Protein AF-A0A5N8V8P3-F1 (afdb_monomer_lite)

InterPro domains:
  IPR016024 Armadillo-type fold [SSF48371] (36-139)

Organism: NCBI:txid1609272

pLDDT: mean 86.48, std 12.16, range [35.34, 97.31]

Secondary structure (DSSP, 8-state):
-HHHHHHHHHHGGG--HHHHHHHHHHTTTTTT-B-HHHHHHHHHHHHHHH-TT-TTHHHHHHHHHHHHHHHHHS-GGGB-TTHHHHHHHHHHHHHHGGG-SSHHHHHHHGGGS-HHHHHHHHHHH---HHHHHHHHHHHS--------

Radius of gyration: 15.7 Å; chains: 1; bounding box: 37×48×35 Å

Sequence (148 aa):
MRRALRRLALKGEATTEEDCYPLFDCFALGTGRVASVATAALPFVVAHADDPDMGARATLVELLASLSKAVAEADPGLVDPGWHQTWQAQRPQIRALLANPLPEVRRQALPLGEGVGVLLEQWHAETDPTVRLTASCQLKPTVTQQRR

Structure (mmCIF, N/CA/C/O backbone):
data_AF-A0A5N8V8P3-F1
#
_entry.id   AF-A0A5N8V8P3-F1
#
loop_
_atom_site.group_PDB
_atom_site.id
_atom_site.type_symbol
_atom_site.label_atom_id
_atom_site.label_alt_id
_atom_site.label_comp_id
_atom_site.label_asym_id
_atom_site.label_entity_id
_atom_site.label_seq_id
_atom_site.pdbx_PDB_ins_code
_atom_site.Cartn_x
_atom_site.Cartn_y
_atom_site.Cartn_z
_atom_site.occupancy
_atom_site.B_iso_or_equiv
_atom_site.auth_seq_id
_atom_site.auth_comp_id
_atom_site.auth_asym_id
_atom_site.auth_atom_id
_atom_site.pdbx_PDB_model_num
ATOM 1 N N . MET A 1 1 ? -16.774 -5.008 -2.200 1.00 77.75 1 MET A N 1
ATOM 2 C CA . MET A 1 1 ? -15.469 -5.587 -1.803 1.00 77.75 1 MET A CA 1
ATOM 3 C C . MET A 1 1 ? -15.174 -6.980 -2.383 1.00 77.75 1 MET A C 1
ATOM 5 O O . MET A 1 1 ? -14.401 -7.055 -3.325 1.00 77.75 1 MET A O 1
ATOM 9 N N . ARG A 1 2 ? -15.784 -8.089 -1.915 1.00 81.06 2 ARG A N 1
ATOM 10 C CA . ARG A 1 2 ? -15.405 -9.474 -2.320 1.00 81.06 2 ARG A CA 1
ATOM 11 C C . ARG A 1 2 ? -15.320 -9.714 -3.838 1.00 81.06 2 ARG A C 1
ATOM 13 O O . ARG A 1 2 ? -14.425 -10.410 -4.301 1.00 81.06 2 ARG A O 1
ATOM 20 N N . ARG A 1 3 ? -16.240 -9.132 -4.615 1.00 83.12 3 ARG A N 1
ATOM 21 C CA . ARG A 1 3 ? -16.244 -9.227 -6.086 1.00 83.12 3 ARG A CA 1
ATOM 22 C C . ARG A 1 3 ? -15.050 -8.514 -6.733 1.00 83.12 3 ARG A C 1
ATOM 24 O O . ARG A 1 3 ? -14.522 -9.037 -7.705 1.00 83.12 3 ARG A O 1
ATOM 31 N N . ALA A 1 4 ? -14.641 -7.363 -6.198 1.00 82.44 4 ALA A N 1
ATOM 32 C CA . ALA A 1 4 ? -13.499 -6.599 -6.698 1.00 82.44 4 ALA A CA 1
ATOM 33 C C . ALA A 1 4 ? -12.188 -7.346 -6.416 1.00 82.44 4 ALA A C 1
ATOM 35 O O . ALA A 1 4 ? -11.458 -7.647 -7.348 1.00 82.44 4 ALA A O 1
ATOM 36 N N . LEU A 1 5 ? -11.974 -7.796 -5.173 1.00 82.31 5 LEU A N 1
ATOM 37 C CA . LEU A 1 5 ? -10.799 -8.604 -4.810 1.00 82.31 5 LEU A CA 1
ATOM 38 C C . LEU A 1 5 ? -10.703 -9.890 -5.644 1.00 82.31 5 LEU A C 1
ATOM 40 O O . LEU A 1 5 ? -9.646 -10.222 -6.166 1.00 82.31 5 LEU A O 1
ATOM 44 N N . ARG A 1 6 ? -11.829 -10.588 -5.850 1.00 84.56 6 ARG A N 1
ATOM 45 C CA . ARG A 1 6 ? -11.860 -11.782 -6.706 1.00 84.56 6 ARG A CA 1
ATOM 46 C C . ARG A 1 6 ? -11.536 -11.464 -8.167 1.00 84.56 6 ARG A C 1
ATOM 48 O O . ARG A 1 6 ? -10.910 -12.282 -8.825 1.00 84.56 6 ARG A O 1
ATOM 55 N N . ARG A 1 7 ? -11.979 -10.315 -8.685 1.00 83.81 7 ARG A N 1
ATOM 56 C CA . ARG A 1 7 ? -11.666 -9.894 -10.056 1.00 83.81 7 ARG A CA 1
ATOM 57 C C . ARG A 1 7 ? -10.164 -9.657 -10.216 1.00 83.81 7 ARG A C 1
ATOM 59 O O . ARG A 1 7 ? -9.616 -10.151 -11.189 1.00 83.81 7 ARG A O 1
ATOM 66 N N . LEU A 1 8 ? -9.524 -8.994 -9.253 1.00 85.00 8 LEU A N 1
ATOM 67 C CA . LEU A 1 8 ? -8.072 -8.778 -9.252 1.00 85.00 8 LEU A CA 1
ATOM 68 C C . LEU A 1 8 ? -7.312 -10.108 -9.233 1.00 85.00 8 LEU A C 1
ATOM 70 O O . LEU A 1 8 ? -6.487 -10.353 -10.106 1.00 85.00 8 LEU A O 1
ATOM 74 N N . ALA A 1 9 ? -7.677 -11.010 -8.317 1.00 83.25 9 ALA A N 1
ATOM 75 C CA . ALA A 1 9 ? -7.043 -12.326 -8.212 1.00 83.25 9 ALA A CA 1
ATOM 76 C C . ALA A 1 9 ? -7.171 -13.169 -9.493 1.00 83.25 9 ALA A C 1
ATOM 78 O O . ALA A 1 9 ? -6.295 -13.966 -9.798 1.00 83.25 9 ALA A O 1
ATOM 79 N N . LEU A 1 10 ? -8.275 -13.030 -10.236 1.00 86.88 10 LEU A N 1
ATOM 80 C CA . LEU A 1 10 ? -8.484 -13.771 -11.483 1.00 86.88 10 LEU A CA 1
ATOM 81 C C . LEU A 1 10 ? -7.790 -13.132 -12.687 1.00 86.88 10 LEU A C 1
ATOM 83 O O . LEU A 1 10 ? -7.510 -13.830 -13.656 1.00 86.88 10 LEU A O 1
ATOM 87 N N . LYS A 1 11 ? -7.592 -11.813 -12.660 1.00 88.62 11 LYS A N 1
ATOM 88 C CA . LYS A 1 11 ? -7.071 -11.054 -13.797 1.00 88.62 11 LYS A CA 1
ATOM 89 C C . LYS A 1 11 ? -5.541 -10.961 -13.769 1.00 88.62 11 LYS A C 1
ATOM 91 O O . LYS A 1 11 ? -4.949 -10.943 -14.842 1.00 88.62 11 LYS A O 1
ATOM 96 N N . GLY A 1 12 ? -4.921 -10.969 -12.582 1.00 88.94 12 GLY A N 1
ATOM 97 C CA . GLY A 1 12 ? -3.466 -11.074 -12.410 1.00 88.94 12 GLY A CA 1
ATOM 98 C C . GLY A 1 12 ? -2.712 -10.025 -13.228 1.00 88.94 12 GLY A C 1
ATOM 99 O O . GLY A 1 12 ? -2.948 -8.828 -13.060 1.00 88.94 12 GLY A O 1
ATOM 100 N N . GLU A 1 13 ? -1.880 -10.472 -14.163 1.00 89.56 13 GLU A N 1
ATOM 101 C CA . GLU A 1 13 ? -1.097 -9.626 -15.077 1.00 89.56 13 GLU A CA 1
ATOM 102 C C . GLU A 1 13 ? -1.955 -8.679 -15.921 1.00 89.56 13 GLU A C 1
ATOM 104 O O . GLU A 1 13 ? -1.587 -7.530 -16.142 1.00 89.56 13 GLU A O 1
ATOM 109 N N . ALA A 1 14 ? -3.151 -9.106 -16.331 1.00 90.12 14 ALA A N 1
ATOM 110 C CA . ALA A 1 14 ? -4.051 -8.266 -17.119 1.00 90.12 14 ALA A CA 1
ATOM 111 C C . ALA A 1 14 ? -4.770 -7.194 -16.275 1.00 90.12 14 ALA A C 1
A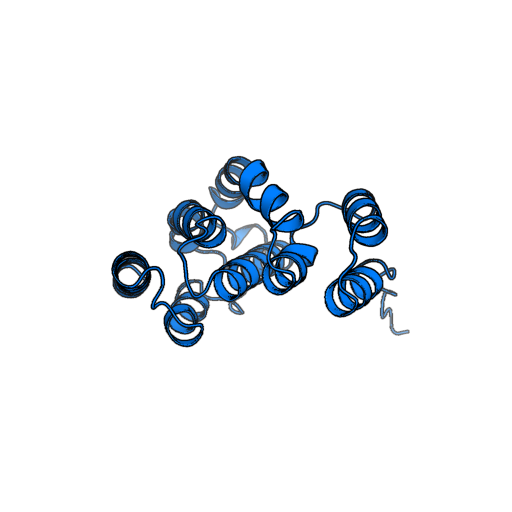TOM 113 O O . ALA A 1 14 ? -5.623 -6.464 -16.790 1.00 90.12 14 ALA A O 1
ATOM 114 N N . THR A 1 15 ? -4.503 -7.129 -14.968 1.00 91.44 15 THR A N 1
ATOM 115 C CA . THR A 1 15 ? -5.103 -6.137 -14.077 1.00 91.44 15 THR A CA 1
ATOM 116 C C . THR A 1 15 ? -4.615 -4.742 -14.426 1.00 91.44 15 THR A C 1
ATOM 118 O O . THR A 1 15 ? -3.420 -4.485 -14.509 1.00 91.44 15 THR A O 1
ATOM 121 N N . THR A 1 16 ? -5.564 -3.829 -14.585 1.00 90.88 16 THR A N 1
ATOM 122 C CA . THR A 1 16 ? -5.317 -2.417 -14.871 1.00 90.88 16 THR A CA 1
ATOM 123 C C . THR A 1 16 ? -5.621 -1.566 -13.645 1.00 90.88 16 THR A C 1
ATOM 125 O O . THR A 1 16 ? -6.330 -2.004 -12.737 1.00 90.88 16 THR A 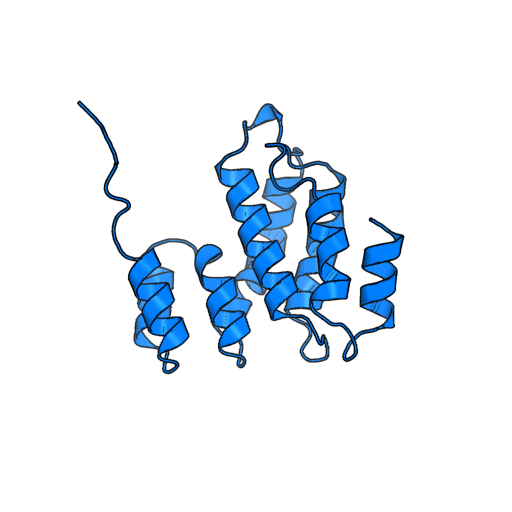O 1
ATOM 128 N N . GLU A 1 17 ? -5.134 -0.329 -13.640 1.00 87.62 17 GLU A N 1
ATOM 129 C CA . GLU A 1 17 ? -5.455 0.667 -12.612 1.00 87.62 17 GLU A CA 1
ATOM 130 C C . GLU A 1 17 ? -6.975 0.827 -12.405 1.00 87.62 17 GLU A C 1
ATOM 132 O O . GLU A 1 17 ? -7.454 0.847 -11.270 1.00 87.62 17 GLU A O 1
ATOM 137 N N . GLU A 1 18 ? -7.760 0.833 -13.488 1.00 87.44 18 GLU A N 1
ATOM 138 C CA . GLU A 1 18 ? -9.222 0.969 -13.428 1.00 87.44 18 GLU A CA 1
ATOM 139 C C . GLU A 1 18 ? -9.903 -0.174 -12.658 1.00 87.44 18 GLU A C 1
ATOM 141 O O . GLU A 1 18 ? -10.937 0.025 -12.013 1.00 87.44 18 GLU A O 1
ATOM 146 N N . ASP A 1 19 ? -9.322 -1.379 -12.672 1.00 87.56 19 ASP A N 1
ATOM 147 C CA . ASP A 1 19 ? -9.851 -2.513 -11.911 1.00 87.56 19 ASP A CA 1
ATOM 148 C C . ASP A 1 19 ? -9.673 -2.325 -10.393 1.00 87.56 19 ASP A C 1
ATOM 150 O O . ASP A 1 19 ? -10.390 -2.960 -9.608 1.00 87.56 19 ASP A O 1
ATOM 154 N N . CYS A 1 20 ? -8.741 -1.461 -9.977 1.00 87.44 20 CYS A N 1
ATOM 155 C CA . CYS A 1 20 ? -8.435 -1.171 -8.580 1.00 87.44 20 CYS A CA 1
ATOM 156 C C . CYS A 1 20 ? -9.312 -0.063 -7.989 1.00 87.44 20 CYS A C 1
ATOM 158 O O . CYS A 1 20 ? -9.578 -0.118 -6.790 1.00 87.44 20 CYS A O 1
ATOM 160 N N . TYR A 1 21 ? -9.818 0.899 -8.771 1.00 85.44 21 TYR A N 1
ATOM 161 C CA . TYR A 1 21 ? -10.619 2.015 -8.234 1.00 85.44 21 TYR A CA 1
ATOM 162 C C . TYR A 1 21 ? -11.818 1.602 -7.367 1.00 85.44 21 TYR A C 1
ATOM 164 O O . TYR A 1 21 ? -11.987 2.179 -6.293 1.00 85.44 21 TYR A O 1
ATOM 172 N N . PRO A 1 22 ? -12.594 0.548 -7.700 1.00 86.88 22 PRO A N 1
ATOM 173 C CA . PRO A 1 22 ? -13.672 0.095 -6.822 1.00 86.88 22 PRO A CA 1
ATOM 174 C C . PRO A 1 22 ? -13.201 -0.323 -5.422 1.00 86.88 22 PRO A C 1
ATOM 176 O O . PRO A 1 22 ? -14.016 -0.396 -4.501 1.00 86.88 22 PRO A O 1
ATOM 179 N N . LEU A 1 23 ? -11.915 -0.653 -5.244 1.00 85.12 23 LEU A N 1
ATOM 180 C CA . LEU A 1 23 ? -11.354 -0.907 -3.923 1.00 85.12 23 LEU A CA 1
ATOM 181 C C . LEU A 1 23 ? -11.272 0.372 -3.097 1.00 85.12 23 LEU A C 1
ATOM 183 O O . LEU A 1 23 ? -11.701 0.330 -1.949 1.00 85.12 23 LEU A O 1
ATOM 187 N N . PHE A 1 24 ? -10.788 1.480 -3.660 1.00 85.44 24 PHE A N 1
ATOM 188 C CA . PHE A 1 24 ? -10.648 2.756 -2.948 1.00 85.44 24 PHE A CA 1
ATOM 189 C C . PHE A 1 24 ? -11.977 3.178 -2.307 1.00 85.44 24 PHE A C 1
ATOM 191 O O . PHE A 1 24 ? -12.022 3.479 -1.111 1.00 85.44 24 PHE A O 1
ATOM 198 N N . ASP A 1 25 ? -13.072 3.047 -3.059 1.00 81.31 25 ASP A N 1
ATOM 199 C CA . ASP A 1 25 ? -14.430 3.286 -2.562 1.00 81.31 25 ASP A CA 1
ATOM 200 C C . ASP A 1 25 ? -14.845 2.273 -1.486 1.00 81.31 25 ASP A C 1
ATOM 202 O O . ASP A 1 25 ? -15.406 2.630 -0.450 1.00 81.31 25 ASP A O 1
ATOM 206 N N . CYS A 1 26 ? -14.566 0.981 -1.699 1.00 81.00 26 CYS A N 1
ATOM 207 C CA . CYS A 1 26 ? -14.930 -0.068 -0.743 1.00 81.00 26 CYS A CA 1
ATOM 208 C C . CYS A 1 26 ? -14.164 0.034 0.586 1.00 81.00 26 CYS A C 1
ATOM 210 O O . CYS A 1 26 ? -14.659 -0.457 1.601 1.00 81.00 26 CYS A O 1
ATOM 212 N N . PHE A 1 27 ? -12.966 0.619 0.578 1.00 80.62 27 PHE A N 1
ATOM 213 C CA . PHE A 1 27 ? -12.181 0.916 1.774 1.00 80.62 27 PHE A CA 1
ATOM 214 C C . PHE A 1 27 ? -12.648 2.202 2.480 1.00 80.62 27 PHE A C 1
ATOM 216 O O . PHE A 1 27 ? -12.126 2.515 3.547 1.00 80.62 27 PHE A O 1
ATOM 223 N N . ALA A 1 28 ? -13.657 2.896 1.932 1.00 68.25 28 ALA A N 1
ATOM 224 C CA . ALA A 1 28 ? -14.229 4.132 2.464 1.00 68.25 28 ALA A CA 1
ATOM 225 C C . ALA A 1 28 ? -13.176 5.237 2.678 1.00 68.25 28 ALA A C 1
ATOM 227 O O . ALA A 1 28 ? -13.237 6.014 3.634 1.00 68.25 28 ALA A O 1
ATOM 228 N N . LEU A 1 29 ? -12.188 5.316 1.780 1.00 70.31 29 LEU A N 1
ATOM 229 C CA . LEU A 1 29 ? -11.190 6.380 1.822 1.00 70.31 29 LEU A CA 1
ATOM 230 C C . LEU A 1 29 ? -11.889 7.747 1.754 1.00 70.31 29 LEU A C 1
ATOM 232 O O . LEU A 1 29 ? -12.756 7.978 0.916 1.00 70.31 29 LEU A O 1
ATOM 236 N N . GLY A 1 30 ? -11.542 8.639 2.684 1.00 69.56 30 GLY A N 1
ATOM 237 C CA . GLY A 1 30 ? -12.175 9.954 2.828 1.00 69.56 30 GLY A CA 1
ATOM 238 C C . GLY A 1 30 ? -13.356 10.018 3.804 1.00 69.56 30 GLY A C 1
ATOM 239 O O . GLY A 1 30 ? -13.802 11.118 4.118 1.00 69.56 30 GLY A O 1
ATOM 240 N N . THR A 1 31 ? -13.835 8.896 4.362 1.00 77.00 31 THR A N 1
ATOM 241 C CA . THR A 1 31 ? -14.895 8.926 5.395 1.00 77.00 31 THR A CA 1
ATOM 242 C C . THR A 1 31 ? -14.361 9.081 6.824 1.00 77.00 31 THR A C 1
ATOM 244 O O . THR A 1 31 ? -15.144 9.034 7.770 1.00 77.00 31 THR A O 1
ATOM 247 N N . GLY A 1 32 ? -13.037 9.180 7.005 1.00 78.94 32 GLY A N 1
ATOM 248 C CA . GLY A 1 32 ? -12.387 9.257 8.323 1.00 78.94 32 GLY A CA 1
ATOM 249 C C . GLY A 1 32 ? -12.548 7.996 9.185 1.00 78.94 32 GLY A C 1
ATOM 250 O O . GLY A 1 32 ? -12.391 8.060 10.400 1.00 78.94 32 GLY A O 1
ATOM 251 N N . ARG A 1 33 ? -12.904 6.856 8.576 1.00 85.25 33 ARG A N 1
ATOM 252 C CA . ARG A 1 33 ? -13.144 5.578 9.258 1.00 85.25 33 ARG A CA 1
ATOM 253 C C . ARG A 1 33 ? -12.390 4.464 8.553 1.00 85.25 33 ARG A C 1
ATOM 255 O O . ARG A 1 33 ? -12.464 4.343 7.336 1.00 85.25 33 ARG A O 1
ATOM 262 N N . VAL A 1 34 ? -11.769 3.591 9.337 1.00 88.00 34 VAL A N 1
ATOM 263 C CA . VAL A 1 34 ? -11.117 2.375 8.846 1.00 88.00 34 VAL A CA 1
ATOM 264 C C . VAL A 1 34 ? -11.931 1.193 9.344 1.00 88.00 34 VAL A C 1
ATOM 266 O O . VAL A 1 34 ? -11.872 0.827 10.512 1.00 88.00 34 VAL A O 1
ATOM 269 N N . ALA A 1 35 ? -12.772 0.644 8.472 1.00 89.38 35 ALA A N 1
ATOM 270 C CA . ALA A 1 35 ? -13.690 -0.431 8.835 1.00 89.38 35 ALA A CA 1
ATOM 271 C C . ALA A 1 35 ? -12.980 -1.792 8.953 1.00 89.38 35 ALA A C 1
ATOM 273 O O . ALA A 1 35 ? -11.938 -2.014 8.345 1.00 89.38 35 ALA A O 1
ATOM 274 N N . SER A 1 36 ? -13.602 -2.756 9.636 1.00 91.00 36 SER A N 1
ATOM 275 C CA . SER A 1 36 ? -13.070 -4.124 9.783 1.00 91.00 36 SER A CA 1
ATOM 276 C C . SER A 1 36 ? -12.789 -4.826 8.451 1.00 91.00 36 SER A C 1
ATOM 278 O O . SER A 1 36 ? -11.857 -5.619 8.339 1.00 91.00 36 SER A O 1
ATOM 280 N N . VAL A 1 37 ? -13.554 -4.502 7.401 1.00 88.69 37 VAL A N 1
ATOM 281 C CA . VAL A 1 37 ? -13.293 -4.992 6.040 1.00 88.69 37 VAL A CA 1
ATOM 282 C C . VAL A 1 37 ? -11.946 -4.505 5.504 1.00 88.69 37 VAL A C 1
ATOM 284 O O . VAL A 1 37 ? -11.299 -5.238 4.759 1.00 88.69 37 VAL A O 1
ATOM 287 N N . ALA A 1 38 ? -11.514 -3.304 5.901 1.00 90.56 38 ALA A N 1
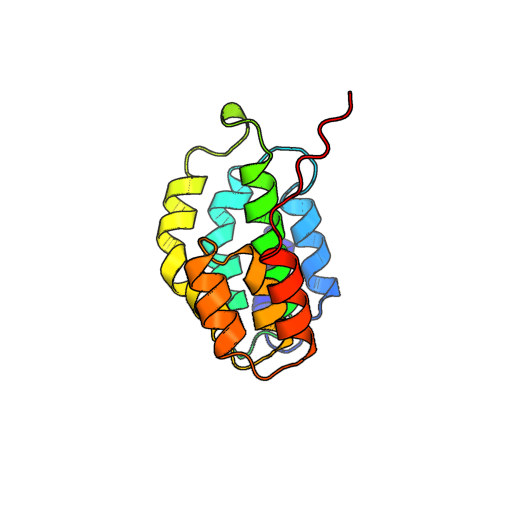ATOM 288 C CA . ALA A 1 38 ? -10.225 -2.759 5.520 1.00 90.56 38 ALA A CA 1
ATOM 289 C C . ALA A 1 38 ? -9.090 -3.566 6.154 1.00 90.56 38 ALA A C 1
ATOM 291 O O . ALA A 1 38 ? -8.208 -4.055 5.449 1.00 90.56 38 ALA A O 1
ATOM 292 N N . THR A 1 39 ? -9.185 -3.790 7.467 1.00 94.06 39 THR A N 1
ATOM 293 C CA . THR A 1 39 ? -8.267 -4.648 8.225 1.00 94.06 39 THR A CA 1
ATOM 294 C C . THR A 1 39 ? -8.196 -6.053 7.629 1.00 94.06 39 THR A C 1
ATOM 296 O O . THR A 1 39 ? -7.111 -6.557 7.356 1.00 94.06 39 THR A O 1
ATOM 299 N N . ALA A 1 40 ? -9.344 -6.680 7.361 1.00 93.31 40 ALA A N 1
ATOM 300 C CA . ALA A 1 40 ? -9.401 -8.050 6.855 1.00 93.31 40 ALA A CA 1
ATOM 301 C C . ALA A 1 40 ? -8.832 -8.203 5.434 1.00 93.31 40 ALA A C 1
ATOM 303 O O . ALA A 1 40 ? -8.304 -9.260 5.091 1.00 93.31 40 ALA A O 1
ATOM 304 N N . ALA A 1 41 ? -8.948 -7.171 4.595 1.00 92.12 41 ALA A N 1
ATOM 305 C CA . ALA A 1 41 ? -8.439 -7.196 3.228 1.00 92.12 41 ALA A CA 1
ATOM 306 C C . ALA A 1 41 ? -6.958 -6.797 3.124 1.00 92.12 41 ALA A C 1
ATOM 308 O O . ALA A 1 41 ? -6.347 -7.059 2.088 1.00 92.12 41 ALA A O 1
ATOM 309 N N . LEU A 1 42 ? -6.368 -6.203 4.168 1.00 94.50 42 LEU A N 1
ATOM 310 C CA . LEU A 1 42 ? -4.997 -5.691 4.136 1.00 94.50 42 LEU A CA 1
ATOM 311 C C . LEU A 1 42 ? -3.959 -6.743 3.692 1.00 94.50 42 LEU A C 1
ATOM 313 O O . LEU A 1 42 ? -3.228 -6.448 2.746 1.00 94.50 42 LEU A O 1
ATOM 317 N N . PRO A 1 43 ? -3.912 -7.973 4.251 1.00 95.56 43 PRO A N 1
ATOM 318 C CA . PRO A 1 43 ? -2.929 -8.972 3.819 1.00 95.56 43 PRO A CA 1
ATOM 319 C C . PRO A 1 43 ? -3.067 -9.348 2.339 1.00 95.56 43 PRO A C 1
ATOM 321 O O . PRO A 1 43 ? -2.080 -9.600 1.658 1.00 95.56 43 PRO A O 1
ATOM 324 N N . PHE A 1 44 ? -4.298 -9.347 1.818 1.00 92.38 44 PHE A N 1
ATOM 325 C CA . PHE A 1 44 ? -4.546 -9.617 0.405 1.00 92.38 44 PHE A CA 1
ATOM 326 C C . PHE A 1 44 ? -3.986 -8.496 -0.474 1.00 92.38 44 PHE A C 1
ATOM 328 O O . PHE A 1 44 ? -3.331 -8.783 -1.471 1.00 92.38 44 PHE A O 1
ATOM 335 N N . VAL A 1 45 ? -4.219 -7.228 -0.119 1.00 94.44 45 VAL A N 1
ATOM 336 C CA . VAL A 1 45 ? -3.705 -6.090 -0.899 1.00 94.44 45 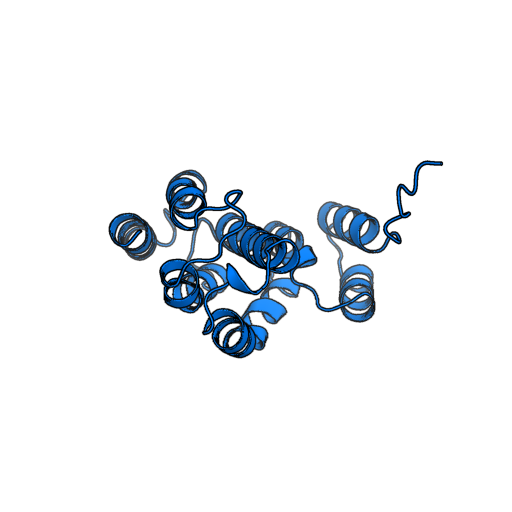VAL A CA 1
ATOM 337 C C . VAL A 1 45 ? -2.176 -6.069 -0.881 1.00 94.44 45 VAL A C 1
ATOM 339 O O . VAL A 1 45 ? -1.571 -5.886 -1.933 1.00 94.44 45 VAL A O 1
ATOM 342 N N . VAL A 1 46 ? -1.553 -6.323 0.275 1.00 96.00 46 VAL A N 1
ATOM 343 C CA . VAL A 1 46 ? -0.087 -6.380 0.401 1.00 96.00 46 VAL A CA 1
ATOM 344 C C . VAL A 1 46 ? 0.499 -7.495 -0.465 1.00 96.00 46 VAL A C 1
ATOM 346 O O . VAL A 1 46 ? 1.427 -7.235 -1.226 1.00 96.00 46 VAL A O 1
ATOM 349 N N . ALA A 1 47 ? -0.080 -8.700 -0.431 1.00 94.81 47 ALA A N 1
ATOM 350 C CA . ALA A 1 47 ? 0.394 -9.816 -1.248 1.00 94.81 47 ALA A CA 1
ATOM 351 C C . ALA A 1 47 ? 0.376 -9.499 -2.755 1.00 94.81 47 ALA A C 1
ATOM 353 O O . ALA A 1 47 ? 1.337 -9.796 -3.453 1.00 94.81 47 ALA A O 1
ATOM 354 N N . HIS A 1 48 ? -0.680 -8.849 -3.257 1.00 92.75 48 HIS A N 1
ATOM 355 C CA . HIS A 1 48 ? -0.782 -8.506 -4.684 1.00 92.75 48 HIS A CA 1
ATOM 356 C C . HIS A 1 48 ? 0.047 -7.274 -5.072 1.00 92.75 48 HIS A C 1
ATOM 358 O O . HIS A 1 48 ? 0.409 -7.120 -6.233 1.00 92.75 48 HIS A O 1
ATOM 364 N N . ALA A 1 49 ? 0.350 -6.381 -4.129 1.00 94.62 49 ALA A N 1
ATOM 365 C CA . ALA A 1 49 ? 1.303 -5.302 -4.367 1.00 94.62 49 ALA A CA 1
ATOM 366 C C . ALA A 1 49 ? 2.739 -5.841 -4.526 1.00 94.62 49 ALA A C 1
ATOM 368 O O . ALA A 1 49 ? 3.516 -5.323 -5.336 1.00 94.62 49 ALA A O 1
ATOM 369 N N . ASP A 1 50 ? 3.080 -6.891 -3.775 1.00 93.50 50 ASP A N 1
ATOM 370 C CA . ASP A 1 50 ? 4.395 -7.532 -3.823 1.00 93.50 50 ASP A CA 1
ATOM 371 C C . ASP A 1 50 ? 4.552 -8.479 -5.027 1.00 93.50 50 ASP A C 1
ATOM 373 O O . ASP A 1 50 ? 5.629 -8.533 -5.621 1.00 93.50 50 ASP A O 1
ATOM 377 N N . ASP A 1 51 ? 3.466 -9.128 -5.459 1.00 93.25 51 ASP A N 1
ATOM 378 C CA . ASP A 1 51 ? 3.426 -10.065 -6.591 1.00 93.25 51 ASP A CA 1
ATOM 379 C C . ASP A 1 51 ? 3.973 -9.446 -7.899 1.00 93.25 51 ASP A C 1
ATOM 381 O O . ASP A 1 51 ? 3.389 -8.481 -8.402 1.00 93.25 51 ASP A O 1
ATOM 385 N N . PRO A 1 52 ? 5.083 -9.961 -8.470 1.00 89.94 52 PRO A N 1
ATOM 386 C CA . PRO A 1 52 ? 5.657 -9.442 -9.709 1.00 89.94 52 PRO A CA 1
ATOM 387 C C . PRO A 1 52 ? 4.742 -9.597 -10.927 1.00 89.94 52 PRO A C 1
ATOM 389 O O . PRO A 1 52 ? 4.869 -8.790 -11.848 1.00 89.94 52 PRO A O 1
ATOM 392 N N . ASP A 1 53 ? 3.821 -10.563 -10.912 1.00 91.44 53 ASP A N 1
ATOM 393 C CA . ASP A 1 53 ? 2.917 -10.853 -12.027 1.00 91.44 53 ASP A CA 1
ATOM 394 C C . ASP A 1 53 ? 1.641 -10.001 -11.972 1.00 91.44 53 ASP A C 1
ATOM 396 O O . ASP A 1 53 ? 0.777 -10.108 -12.836 1.00 91.44 53 ASP A O 1
ATOM 400 N N . MET A 1 54 ? 1.479 -9.136 -10.967 1.00 93.06 54 MET A N 1
ATOM 401 C CA . MET A 1 54 ? 0.321 -8.253 -10.869 1.00 93.06 54 MET A CA 1
ATOM 402 C C . MET A 1 54 ? 0.473 -7.024 -11.784 1.00 93.06 54 MET A C 1
ATOM 404 O O . MET A 1 54 ? 1.422 -6.250 -11.666 1.00 93.06 54 MET A O 1
ATOM 408 N N . GLY A 1 55 ? -0.506 -6.783 -12.662 1.00 89.81 55 GLY A N 1
ATOM 409 C CA . GLY A 1 55 ? -0.454 -5.667 -13.621 1.00 89.81 55 GLY A CA 1
ATOM 410 C C . GLY A 1 55 ? -0.608 -4.271 -12.997 1.00 89.81 55 GLY A C 1
ATOM 411 O O . GLY A 1 55 ? -0.070 -3.294 -13.513 1.00 89.81 55 GLY A O 1
ATOM 412 N N . ALA A 1 56 ? -1.285 -4.164 -11.845 1.00 93.00 56 ALA A N 1
ATOM 413 C CA . ALA A 1 56 ? -1.628 -2.887 -11.200 1.00 93.00 56 ALA A CA 1
ATOM 414 C C . ALA A 1 56 ? -0.917 -2.656 -9.851 1.00 93.00 56 ALA A C 1
ATOM 416 O O . ALA A 1 56 ? -1.469 -2.038 -8.937 1.00 93.00 56 ALA A O 1
ATOM 417 N N . ARG A 1 57 ? 0.317 -3.156 -9.696 1.00 95.00 57 ARG A N 1
ATOM 418 C CA . ARG A 1 57 ? 1.077 -3.077 -8.429 1.00 95.00 57 ARG A CA 1
ATOM 419 C C . ARG A 1 57 ? 1.188 -1.662 -7.885 1.00 95.00 57 ARG A C 1
ATOM 421 O O . ARG A 1 57 ? 0.929 -1.446 -6.709 1.00 95.00 57 ARG A O 1
ATOM 428 N N . ALA A 1 58 ? 1.535 -0.698 -8.734 1.00 94.94 58 ALA A N 1
ATOM 429 C CA . ALA A 1 58 ? 1.679 0.694 -8.323 1.00 94.94 58 ALA A CA 1
ATOM 430 C C . ALA A 1 58 ? 0.386 1.257 -7.717 1.00 94.94 58 ALA A C 1
ATOM 432 O O . ALA A 1 58 ? 0.422 1.846 -6.640 1.00 94.94 58 ALA A O 1
ATOM 433 N N . THR A 1 59 ? -0.759 0.987 -8.347 1.00 95.25 59 THR A N 1
ATOM 434 C CA . THR A 1 59 ? -2.082 1.400 -7.864 1.00 95.25 59 THR A CA 1
ATOM 435 C C . THR A 1 59 ? -2.447 0.728 -6.538 1.00 95.25 59 THR A C 1
ATOM 437 O O . THR A 1 59 ? -3.035 1.349 -5.654 1.00 95.25 59 THR A O 1
ATOM 440 N N . LEU A 1 60 ? -2.073 -0.541 -6.346 1.00 95.62 60 LEU A N 1
ATOM 441 C CA . LEU A 1 60 ? -2.262 -1.226 -5.063 1.00 95.62 60 LEU A CA 1
ATOM 442 C C . LEU A 1 60 ? -1.363 -0.647 -3.960 1.00 95.62 60 LEU A C 1
ATOM 444 O O . LEU A 1 60 ? -1.792 -0.556 -2.811 1.00 95.62 60 LEU A O 1
ATOM 448 N N . VAL A 1 61 ? -0.147 -0.209 -4.290 1.00 96.75 61 VAL A N 1
ATOM 449 C CA . VAL A 1 61 ? 0.734 0.493 -3.342 1.00 96.75 61 VAL A CA 1
ATOM 450 C C . VAL A 1 61 ? 0.221 1.895 -3.018 1.00 96.75 61 VAL A C 1
ATOM 452 O O . VAL A 1 61 ? 0.294 2.319 -1.867 1.00 96.75 61 VAL A O 1
ATOM 455 N N . GLU A 1 62 ? -0.369 2.594 -3.982 1.00 95.50 62 GLU A N 1
ATOM 456 C CA . GLU A 1 62 ? -1.052 3.867 -3.739 1.00 95.50 62 GLU A CA 1
ATOM 457 C C . GLU A 1 62 ? -2.250 3.696 -2.791 1.00 95.50 62 GLU A C 1
ATOM 459 O O . GLU A 1 62 ? -2.437 4.492 -1.864 1.00 95.50 62 GLU A O 1
ATOM 464 N N . LEU A 1 63 ? -3.029 2.623 -2.958 1.00 94.56 63 LEU A N 1
ATOM 465 C CA . LEU A 1 63 ? -4.075 2.239 -2.006 1.00 94.56 63 LEU A CA 1
ATOM 466 C C . LEU A 1 63 ? -3.480 1.978 -0.607 1.00 94.56 63 LEU A C 1
ATOM 468 O O . LEU A 1 63 ? -4.011 2.469 0.389 1.00 94.56 63 LEU A O 1
ATOM 472 N N . LEU A 1 64 ? -2.334 1.284 -0.566 1.00 95.38 64 LEU A N 1
ATOM 473 C CA . LEU A 1 64 ? -1.349 1.207 0.526 1.00 95.38 64 LEU A CA 1
ATOM 474 C C . LEU A 1 64 ? -1.212 2.507 1.324 1.00 95.38 64 LEU A C 1
ATOM 476 O O . LEU A 1 64 ? -1.579 2.633 2.499 1.00 95.38 64 LEU A O 1
ATOM 480 N N . ALA A 1 65 ? -0.627 3.480 0.634 1.00 93.88 65 ALA A N 1
ATOM 481 C CA . ALA A 1 65 ? -0.295 4.795 1.155 1.00 93.88 65 ALA A CA 1
ATOM 482 C C . ALA A 1 65 ? -1.546 5.562 1.600 1.00 93.88 65 ALA A C 1
ATOM 484 O O . ALA A 1 65 ? -1.544 6.188 2.662 1.00 93.88 65 ALA A O 1
ATOM 485 N N . SER A 1 66 ? -2.630 5.461 0.830 1.00 92.31 66 SER A N 1
ATOM 486 C CA . SER A 1 66 ? -3.906 6.116 1.123 1.00 92.31 66 SER A CA 1
ATOM 487 C C . SER A 1 66 ? -4.540 5.590 2.410 1.00 92.31 66 SER A C 1
ATOM 489 O O . SER A 1 66 ? -5.025 6.378 3.220 1.00 92.31 66 SER A O 1
ATOM 491 N N . LEU A 1 67 ? -4.487 4.276 2.644 1.00 92.12 67 LEU A N 1
ATOM 492 C CA . LEU A 1 67 ? -4.956 3.657 3.885 1.00 92.12 67 LEU A CA 1
ATOM 493 C C . LEU A 1 67 ? -4.109 4.083 5.088 1.00 92.12 67 LEU A C 1
ATOM 495 O O . LEU A 1 67 ? -4.663 4.467 6.115 1.00 92.12 67 LEU A O 1
ATOM 499 N N . SER A 1 68 ? -2.779 4.066 4.954 1.00 91.62 68 SER A N 1
ATOM 500 C CA . SER A 1 68 ? -1.860 4.538 6.003 1.00 91.62 68 SER A CA 1
ATOM 501 C C . SER A 1 68 ? -2.167 5.985 6.405 1.00 91.62 68 SER A C 1
ATOM 503 O O . SER A 1 68 ? -2.316 6.296 7.589 1.00 91.62 68 SER A O 1
ATOM 505 N N . LYS A 1 69 ? -2.354 6.858 5.408 1.00 89.75 69 LYS A N 1
ATOM 506 C CA . LYS A 1 69 ? -2.735 8.256 5.614 1.00 89.75 69 LYS A CA 1
ATOM 507 C C . LYS A 1 69 ? -4.101 8.386 6.292 1.00 89.75 69 LYS A C 1
ATOM 509 O O . LYS A 1 69 ? -4.218 9.114 7.271 1.00 89.75 69 LYS A O 1
ATOM 514 N N . ALA A 1 70 ? -5.109 7.655 5.817 1.00 90.00 70 ALA A N 1
ATOM 515 C CA . ALA A 1 70 ? -6.452 7.693 6.391 1.00 90.00 70 ALA A CA 1
ATOM 516 C C . ALA A 1 70 ? -6.458 7.299 7.876 1.00 90.00 70 ALA A C 1
ATOM 518 O O . ALA A 1 70 ? -7.186 7.895 8.660 1.00 90.00 70 ALA A O 1
ATOM 519 N N . VAL A 1 71 ? -5.626 6.335 8.278 1.00 91.38 71 VAL A N 1
ATOM 520 C CA . VAL A 1 71 ? -5.472 5.930 9.685 1.00 91.38 71 VAL A CA 1
ATOM 521 C C . VAL A 1 71 ? -4.792 7.020 10.507 1.00 91.38 71 VAL A C 1
ATOM 523 O O . VAL A 1 71 ? -5.201 7.265 11.635 1.00 91.38 71 VAL A O 1
ATOM 526 N N . ALA A 1 72 ? -3.763 7.671 9.958 1.00 89.12 72 ALA A N 1
ATOM 527 C CA . ALA A 1 72 ? -3.057 8.755 10.639 1.00 89.12 72 ALA A CA 1
ATOM 528 C C . ALA A 1 72 ? -3.949 9.989 10.880 1.00 89.12 72 ALA A C 1
ATOM 530 O O . ALA A 1 72 ? -3.716 10.736 11.828 1.00 89.12 72 ALA A O 1
ATOM 531 N N . GLU A 1 73 ? -4.955 10.200 10.028 1.00 89.44 73 GLU A N 1
ATOM 532 C CA . GLU A 1 73 ? -5.905 11.318 10.105 1.00 89.44 73 GLU A CA 1
ATOM 533 C C . GLU A 1 73 ? -7.204 10.973 10.859 1.00 89.44 73 GLU A C 1
ATOM 535 O O . GLU A 1 73 ? -7.937 11.879 11.259 1.00 89.44 73 GLU A O 1
ATOM 540 N N . ALA A 1 74 ? -7.515 9.687 11.044 1.00 89.12 74 ALA A N 1
ATOM 541 C CA . ALA A 1 74 ? -8.751 9.242 11.677 1.00 89.12 74 ALA A CA 1
ATOM 542 C C . ALA A 1 74 ? -8.744 9.446 13.199 1.00 89.12 74 ALA A C 1
ATOM 544 O O . ALA A 1 74 ? -7.721 9.319 13.872 1.00 89.12 74 ALA A O 1
ATOM 545 N N . ASP A 1 75 ? -9.934 9.680 13.760 1.00 89.00 75 ASP A N 1
ATOM 546 C CA . ASP A 1 75 ? -10.149 9.531 15.200 1.00 89.00 75 ASP A CA 1
ATOM 547 C C . ASP A 1 75 ? -9.842 8.071 15.598 1.00 89.00 75 ASP A C 1
ATOM 549 O O . ASP A 1 75 ? -10.368 7.156 14.950 1.00 89.00 75 ASP A O 1
ATOM 553 N N . PRO A 1 76 ? -9.039 7.815 16.651 1.00 89.44 76 PRO A N 1
ATOM 554 C CA . PRO A 1 76 ? -8.729 6.459 17.104 1.00 89.44 76 PRO A CA 1
ATOM 555 C C . PRO A 1 76 ? -9.962 5.571 17.336 1.00 89.44 76 PRO A C 1
ATOM 557 O O . PRO A 1 76 ? -9.893 4.366 17.109 1.00 89.44 76 PRO A O 1
ATOM 560 N N . GLY A 1 77 ? -11.104 6.140 17.741 1.00 91.81 77 GLY A N 1
ATOM 561 C CA . GLY A 1 77 ? -12.361 5.404 17.927 1.00 91.81 77 GLY A CA 1
ATOM 562 C C . GLY A 1 77 ? -13.058 4.982 16.625 1.00 91.81 77 GLY A C 1
ATOM 563 O O . GLY A 1 77 ? -14.012 4.204 16.657 1.00 91.81 77 GLY A O 1
ATOM 564 N N . LEU A 1 78 ? -12.602 5.489 15.478 1.00 91.50 78 LEU A N 1
ATOM 565 C CA . LEU A 1 78 ? -13.107 5.170 14.139 1.00 91.50 78 LEU A CA 1
ATOM 566 C C . LEU A 1 78 ? -12.176 4.231 13.359 1.00 91.50 78 LEU A C 1
ATOM 568 O O . LEU A 1 78 ? -12.466 3.904 12.204 1.00 91.50 78 LEU A O 1
ATOM 572 N N . VAL A 1 79 ? -11.084 3.785 13.977 1.00 94.06 79 VAL A N 1
ATOM 573 C CA . VAL A 1 79 ? -10.178 2.782 13.422 1.00 94.06 79 VAL A CA 1
ATOM 574 C C . VAL A 1 79 ? -10.541 1.416 13.994 1.00 94.06 79 VAL A C 1
ATOM 576 O O . VAL A 1 79 ? -10.700 1.253 15.202 1.00 94.06 79 VAL A O 1
ATOM 579 N N . ASP A 1 80 ? -10.688 0.420 13.122 1.00 94.81 80 ASP A N 1
ATOM 580 C CA . ASP A 1 80 ? -10.897 -0.962 13.540 1.00 94.81 80 ASP A CA 1
ATOM 581 C C . ASP A 1 80 ? -9.792 -1.413 14.523 1.00 94.81 80 ASP A C 1
ATOM 583 O O . ASP A 1 80 ? -8.606 -1.262 14.213 1.00 94.81 80 ASP A O 1
ATOM 587 N N . PRO A 1 81 ? -10.136 -2.001 15.686 1.00 95.06 81 PRO A N 1
ATOM 588 C CA . PRO A 1 81 ? -9.149 -2.357 16.708 1.00 95.06 81 PRO A CA 1
ATOM 589 C C . PRO A 1 81 ? -8.038 -3.300 16.221 1.00 95.06 81 PRO A C 1
ATOM 591 O O . PRO A 1 81 ? -6.927 -3.272 16.749 1.00 95.06 81 PRO A O 1
ATOM 594 N N . GLY A 1 82 ? -8.316 -4.132 15.210 1.00 96.06 82 GLY A N 1
ATOM 595 C CA . GLY A 1 82 ? -7.348 -5.061 14.629 1.00 96.06 82 GLY A CA 1
ATOM 596 C C . GLY A 1 82 ? -6.386 -4.417 13.628 1.00 96.06 82 GLY A C 1
ATOM 597 O O . GLY A 1 82 ? -5.420 -5.068 13.213 1.00 96.06 82 GLY A O 1
ATOM 598 N N . TRP A 1 83 ? -6.617 -3.160 13.234 1.00 95.00 83 TRP A N 1
ATOM 599 C CA . TRP A 1 83 ? -5.851 -2.485 12.189 1.00 95.00 83 TRP A CA 1
ATOM 600 C C . TRP A 1 83 ? -4.357 -2.443 12.502 1.00 95.00 83 TRP A C 1
ATOM 602 O O . TRP A 1 83 ? -3.548 -2.936 11.719 1.00 95.00 83 TRP A O 1
ATOM 612 N N . HIS A 1 84 ? -3.977 -1.904 13.665 1.00 94.88 84 HIS A N 1
ATOM 613 C CA . HIS A 1 84 ? -2.567 -1.716 14.012 1.00 94.88 84 HIS A CA 1
ATOM 614 C C . HIS A 1 84 ? -1.810 -3.043 14.096 1.00 94.88 84 HIS A C 1
ATOM 616 O O . HIS A 1 84 ? -0.692 -3.135 13.595 1.00 94.88 84 HIS A O 1
ATOM 622 N N . GLN A 1 85 ? -2.420 -4.084 14.670 1.00 97.00 85 GLN A N 1
ATOM 623 C CA . GLN A 1 85 ? -1.816 -5.416 14.729 1.00 97.00 85 GLN A CA 1
ATOM 624 C C . GLN A 1 85 ? -1.625 -6.005 13.326 1.00 97.00 85 GLN A C 1
ATOM 626 O O . GLN A 1 85 ? -0.553 -6.521 13.009 1.00 97.00 85 GLN A O 1
ATOM 631 N N . THR A 1 86 ? -2.648 -5.907 12.475 1.00 97.19 86 THR A N 1
ATOM 632 C CA . THR A 1 86 ? -2.596 -6.450 11.112 1.00 97.19 86 THR A CA 1
ATOM 633 C C . THR A 1 86 ? -1.578 -5.693 10.264 1.00 97.19 86 THR A C 1
ATOM 635 O O . THR A 1 86 ? -0.777 -6.316 9.575 1.00 97.19 86 THR A O 1
ATOM 638 N N . TRP A 1 87 ? -1.536 -4.363 10.371 1.00 95.69 87 TRP A N 1
ATOM 639 C CA . TRP A 1 87 ? -0.533 -3.528 9.715 1.00 95.69 87 TRP A CA 1
ATOM 640 C C . TRP A 1 87 ? 0.882 -3.897 10.149 1.00 95.69 87 TRP A C 1
ATOM 642 O O . TRP A 1 87 ? 1.740 -4.115 9.297 1.00 95.69 87 TRP A O 1
ATOM 652 N N . GLN A 1 88 ? 1.117 -4.047 11.460 1.00 95.69 88 GLN A N 1
ATOM 653 C CA . GLN A 1 88 ? 2.415 -4.464 11.996 1.00 95.69 88 GLN A CA 1
ATOM 654 C C . GLN A 1 88 ? 2.865 -5.822 11.441 1.00 95.69 88 GLN A C 1
ATOM 656 O O . GLN A 1 88 ? 4.027 -5.976 11.073 1.00 95.69 88 GLN A O 1
ATOM 661 N N . ALA A 1 89 ? 1.946 -6.778 11.286 1.00 97.31 89 ALA A N 1
ATOM 662 C CA . ALA A 1 89 ? 2.255 -8.078 10.690 1.00 97.31 89 ALA A CA 1
ATOM 663 C C . ALA A 1 89 ? 2.688 -7.989 9.212 1.00 97.31 89 ALA A C 1
ATOM 665 O O . ALA A 1 89 ? 3.467 -8.822 8.757 1.00 97.31 89 ALA A O 1
ATOM 666 N N . GLN A 1 90 ? 2.213 -6.986 8.464 1.00 96.50 90 GLN A N 1
ATOM 667 C CA . GLN A 1 90 ? 2.562 -6.780 7.052 1.00 96.50 90 GLN A CA 1
ATOM 668 C C . GLN A 1 90 ? 3.780 -5.859 6.842 1.00 96.50 90 GLN A C 1
ATOM 670 O O . GLN A 1 90 ? 4.243 -5.697 5.712 1.00 96.50 90 GLN A O 1
ATOM 675 N N . ARG A 1 91 ? 4.334 -5.262 7.910 1.00 93.25 91 ARG A N 1
ATOM 676 C CA . ARG A 1 91 ? 5.442 -4.288 7.831 1.00 93.25 91 ARG A CA 1
ATOM 677 C C . ARG A 1 91 ? 6.636 -4.745 6.998 1.00 93.25 91 ARG A C 1
ATOM 679 O O . ARG A 1 91 ? 7.110 -3.927 6.212 1.00 93.25 91 ARG A O 1
ATOM 686 N N . PRO A 1 92 ? 7.143 -5.989 7.121 1.00 93.50 92 PRO A N 1
ATOM 687 C CA . PRO A 1 92 ? 8.314 -6.399 6.349 1.00 93.50 92 PRO A CA 1
ATOM 688 C C . PRO A 1 92 ? 8.066 -6.345 4.837 1.00 93.50 92 PRO A C 1
ATOM 690 O O . PRO A 1 92 ? 8.913 -5.851 4.098 1.00 93.50 92 PRO A O 1
ATOM 693 N N . GLN A 1 93 ? 6.886 -6.784 4.394 1.00 94.69 93 GLN A N 1
ATOM 694 C CA . GLN A 1 93 ? 6.488 -6.771 2.983 1.00 94.69 93 GLN A CA 1
ATOM 695 C C . GLN A 1 93 ? 6.250 -5.341 2.497 1.00 94.69 93 GLN A C 1
ATOM 697 O O . GLN A 1 93 ? 6.787 -4.940 1.471 1.00 94.69 93 GLN A O 1
ATOM 702 N N . ILE A 1 94 ? 5.544 -4.525 3.286 1.00 94.19 94 ILE A N 1
ATOM 703 C CA . ILE A 1 94 ? 5.330 -3.105 2.975 1.00 94.19 94 ILE A CA 1
ATOM 704 C C . ILE A 1 94 ? 6.668 -2.364 2.831 1.00 94.19 94 ILE A C 1
ATOM 706 O O . ILE A 1 94 ? 6.840 -1.569 1.911 1.00 94.19 94 ILE A O 1
ATOM 710 N N . ARG A 1 95 ? 7.646 -2.650 3.700 1.00 91.56 95 ARG A N 1
ATOM 711 C CA . ARG A 1 95 ? 8.987 -2.056 3.623 1.00 91.56 95 ARG A CA 1
ATOM 712 C C . ARG A 1 95 ? 9.755 -2.517 2.383 1.00 91.56 95 ARG A C 1
ATOM 714 O O . ARG A 1 95 ? 10.478 -1.712 1.803 1.00 91.56 95 ARG A O 1
ATOM 721 N N . ALA A 1 96 ? 9.596 -3.771 1.959 1.00 92.50 96 ALA A N 1
ATOM 722 C CA . ALA A 1 96 ? 10.251 -4.297 0.762 1.00 92.50 96 ALA A CA 1
ATOM 723 C C . ALA A 1 96 ? 9.830 -3.556 -0.523 1.00 92.50 96 ALA A C 1
ATOM 725 O O . ALA A 1 96 ? 10.637 -3.425 -1.443 1.00 92.50 96 ALA A O 1
ATOM 726 N N . LEU A 1 97 ? 8.623 -2.975 -0.557 1.00 93.94 97 LEU A N 1
ATOM 727 C CA . LEU A 1 97 ? 8.138 -2.171 -1.688 1.00 93.94 97 LEU A CA 1
ATOM 728 C C . LEU A 1 97 ? 8.999 -0.926 -1.968 1.00 93.94 97 LEU A C 1
ATOM 730 O O . LEU A 1 97 ? 9.046 -0.461 -3.106 1.00 93.94 97 LEU A O 1
ATOM 734 N N . LEU A 1 98 ? 9.729 -0.405 -0.976 1.00 91.69 98 LEU A N 1
ATOM 735 C CA . LEU A 1 98 ? 10.673 0.702 -1.184 1.00 91.69 98 LEU A CA 1
ATOM 736 C C . LEU A 1 98 ? 11.875 0.288 -2.045 1.00 91.69 98 LEU A C 1
ATOM 738 O O . LEU A 1 98 ? 12.437 1.116 -2.753 1.00 91.69 98 LEU A O 1
ATOM 742 N N . ALA A 1 99 ? 12.237 -0.995 -2.040 1.00 91.12 99 ALA A N 1
ATOM 743 C CA . ALA A 1 99 ? 13.318 -1.556 -2.848 1.00 91.12 99 ALA A CA 1
ATOM 744 C C . ALA A 1 99 ? 12.809 -2.228 -4.138 1.00 91.12 99 ALA A C 1
ATOM 746 O O . ALA A 1 99 ? 13.545 -2.976 -4.782 1.00 91.12 99 ALA A O 1
ATOM 747 N N . ASN A 1 100 ? 11.550 -1.991 -4.523 1.00 93.56 100 ASN A N 1
ATOM 748 C CA . ASN A 1 100 ? 10.949 -2.624 -5.692 1.00 93.56 100 ASN A CA 1
ATOM 749 C C . ASN A 1 100 ? 11.728 -2.292 -6.981 1.00 93.56 100 ASN A C 1
ATOM 751 O O . ASN A 1 100 ? 12.142 -1.144 -7.147 1.00 93.56 100 ASN A O 1
ATOM 755 N N . PRO A 1 101 ? 11.904 -3.224 -7.937 1.00 90.94 101 PRO A N 1
ATOM 756 C CA . PRO A 1 101 ? 12.592 -2.922 -9.195 1.00 90.94 101 PRO A CA 1
ATOM 757 C C . PRO A 1 101 ? 11.888 -1.840 -10.030 1.00 90.94 101 PRO A C 1
ATOM 759 O O . PRO A 1 101 ? 12.559 -1.076 -10.727 1.00 90.94 101 PRO A O 1
ATOM 762 N N . LEU A 1 102 ? 10.560 -1.722 -9.936 1.00 92.25 102 LEU A N 1
ATOM 763 C CA . LEU A 1 102 ? 9.781 -0.746 -10.696 1.00 92.25 102 LEU A CA 1
ATOM 764 C C . LEU A 1 102 ? 9.823 0.638 -10.017 1.00 92.25 102 LEU A C 1
ATOM 766 O O . LEU A 1 102 ? 9.339 0.764 -8.888 1.00 92.25 102 LEU A O 1
ATOM 770 N N . PRO A 1 103 ? 10.328 1.696 -10.688 1.00 93.56 103 PRO A N 1
ATOM 771 C CA . PRO A 1 103 ? 10.392 3.041 -10.109 1.00 93.56 103 PRO A CA 1
ATOM 772 C C . PRO A 1 103 ? 9.028 3.574 -9.675 1.00 93.56 103 PRO A C 1
ATOM 774 O O . PRO A 1 103 ? 8.897 4.175 -8.614 1.00 93.56 103 PRO A O 1
ATOM 777 N N . GLU A 1 104 ? 7.993 3.290 -10.462 1.00 93.56 104 GLU A N 1
ATOM 778 C CA . GLU A 1 104 ? 6.626 3.708 -10.170 1.00 93.56 104 GLU A CA 1
ATOM 779 C C . GLU A 1 104 ? 6.106 3.090 -8.859 1.00 93.56 104 GLU A C 1
ATOM 781 O O . GLU A 1 104 ? 5.516 3.787 -8.039 1.00 93.56 104 GLU A O 1
ATOM 786 N N . VAL A 1 105 ? 6.423 1.820 -8.580 1.00 95.12 105 VAL A N 1
ATOM 787 C CA . VAL A 1 105 ? 6.070 1.179 -7.302 1.00 95.12 105 VAL A CA 1
ATOM 788 C C . VAL A 1 105 ? 6.841 1.809 -6.141 1.00 95.12 105 VAL A C 1
ATOM 790 O O . VAL A 1 105 ? 6.234 2.147 -5.124 1.00 95.12 105 VAL A O 1
ATOM 793 N N . ARG A 1 106 ? 8.156 2.035 -6.296 1.00 94.44 106 ARG A N 1
ATOM 794 C CA . ARG A 1 106 ? 8.967 2.700 -5.258 1.00 94.44 106 ARG A CA 1
ATOM 795 C C . ARG A 1 106 ? 8.430 4.086 -4.930 1.00 94.44 106 ARG A C 1
ATOM 797 O O . ARG A 1 106 ? 8.329 4.440 -3.759 1.00 94.44 106 ARG A O 1
ATOM 804 N N . ARG A 1 107 ? 8.034 4.850 -5.954 1.00 93.75 107 ARG A N 1
ATOM 805 C CA . ARG A 1 107 ? 7.439 6.184 -5.811 1.00 93.75 107 ARG A CA 1
ATOM 806 C C . ARG A 1 107 ? 6.197 6.155 -4.927 1.00 93.75 107 ARG A C 1
ATOM 808 O O . ARG A 1 107 ? 6.102 6.953 -3.997 1.00 93.75 107 ARG A O 1
ATOM 815 N N . GLN A 1 108 ? 5.274 5.236 -5.205 1.00 95.19 108 GLN A N 1
ATOM 816 C CA . GLN A 1 108 ? 4.033 5.089 -4.440 1.00 95.19 108 GLN A CA 1
ATOM 817 C C . GLN A 1 108 ? 4.282 4.540 -3.030 1.00 95.19 108 GLN A C 1
ATOM 819 O O . GLN A 1 108 ? 3.509 4.821 -2.118 1.00 95.19 108 GLN A O 1
ATOM 824 N N . ALA A 1 109 ? 5.373 3.796 -2.823 1.00 94.62 109 ALA A N 1
ATOM 825 C CA . ALA A 1 109 ? 5.751 3.261 -1.519 1.00 94.62 109 ALA A CA 1
ATOM 826 C C . ALA A 1 109 ? 6.387 4.308 -0.589 1.00 94.62 109 ALA A C 1
ATOM 828 O O . ALA A 1 109 ? 6.425 4.086 0.619 1.00 94.62 109 ALA A O 1
ATOM 829 N N . LEU A 1 110 ? 6.865 5.453 -1.097 1.00 91.81 110 LEU A N 1
ATOM 830 C CA . LEU A 1 110 ? 7.541 6.474 -0.280 1.00 91.81 110 LEU A CA 1
ATOM 831 C C . LEU A 1 110 ? 6.744 6.906 0.971 1.00 91.81 110 LEU A C 1
ATOM 833 O O . LEU A 1 110 ? 7.340 6.932 2.046 1.00 91.81 110 LEU A O 1
ATOM 837 N N . PRO A 1 111 ? 5.422 7.177 0.918 1.00 90.12 111 PRO A N 1
ATOM 838 C CA . PRO A 1 111 ? 4.644 7.535 2.111 1.00 90.12 111 PRO A CA 1
ATOM 839 C C . PRO A 1 111 ? 4.527 6.409 3.153 1.00 90.12 111 PRO A C 1
ATOM 841 O O . PRO A 1 111 ? 4.109 6.658 4.281 1.00 90.12 111 PRO A O 1
ATOM 844 N N . LEU A 1 112 ? 4.865 5.170 2.785 1.00 90.25 112 LEU A N 1
ATOM 845 C CA . LEU A 1 112 ? 4.887 4.010 3.680 1.00 90.25 112 LEU A CA 1
ATOM 846 C C . LEU A 1 112 ? 6.222 3.878 4.431 1.00 90.25 112 LEU A C 1
ATOM 848 O O . LEU A 1 112 ? 6.321 3.080 5.365 1.00 90.25 112 LEU A O 1
ATOM 852 N N . GLY A 1 113 ? 7.239 4.654 4.037 1.00 83.12 113 GLY A N 1
ATOM 853 C CA . GLY A 1 113 ? 8.544 4.693 4.684 1.00 83.12 113 GLY A CA 1
ATOM 854 C C . GLY A 1 113 ? 8.466 5.206 6.120 1.00 83.12 113 GLY A C 1
ATOM 855 O O . GLY A 1 113 ? 7.902 6.261 6.405 1.00 83.12 113 GLY A O 1
ATOM 856 N N . GLU A 1 114 ? 9.054 4.452 7.047 1.00 77.38 114 GLU A N 1
ATOM 857 C CA . GLU A 1 114 ? 9.050 4.805 8.464 1.00 77.38 114 GLU A CA 1
ATOM 858 C C . GLU A 1 114 ? 10.149 5.811 8.794 1.00 77.38 114 GLU A C 1
ATOM 860 O O . GLU A 1 114 ? 11.304 5.461 9.037 1.00 77.38 114 GLU A O 1
ATOM 865 N N . GLY A 1 115 ? 9.750 7.077 8.859 1.00 76.12 115 GLY A N 1
ATOM 866 C CA . GLY A 1 115 ? 10.592 8.152 9.356 1.00 76.12 115 GLY A CA 1
ATOM 867 C C . GLY A 1 115 ? 11.634 8.649 8.356 1.00 76.12 115 GLY A C 1
ATOM 868 O O . GLY A 1 115 ? 11.932 8.048 7.323 1.00 76.12 115 GLY A O 1
ATOM 869 N N . VAL A 1 116 ? 12.206 9.801 8.698 1.00 77.25 116 VAL A N 1
ATOM 870 C CA . VAL A 1 116 ? 13.124 10.553 7.833 1.00 77.25 116 VAL A CA 1
ATOM 871 C C . VAL A 1 116 ? 14.385 9.751 7.490 1.00 77.25 116 VAL A C 1
ATOM 873 O O . VAL A 1 116 ? 14.882 9.869 6.377 1.00 77.25 116 VAL A O 1
ATOM 876 N N . GLY A 1 117 ? 14.881 8.901 8.397 1.00 82.38 117 GLY A N 1
ATOM 877 C CA . GLY A 1 117 ? 16.085 8.090 8.166 1.00 82.38 117 GLY A CA 1
ATOM 878 C C . GLY A 1 117 ? 15.938 7.101 7.006 1.00 82.38 117 GLY A C 1
ATOM 879 O O . GLY A 1 117 ? 16.767 7.096 6.102 1.00 82.38 117 GLY A O 1
ATOM 880 N N . VAL A 1 118 ? 14.839 6.339 6.975 1.00 80.75 118 VAL A N 1
ATOM 881 C CA . VAL A 1 118 ? 14.558 5.379 5.891 1.00 80.75 118 VAL A CA 1
ATOM 882 C C . VAL A 1 118 ? 14.369 6.102 4.556 1.00 80.75 118 VAL A C 1
ATOM 884 O O . VAL A 1 118 ? 14.863 5.652 3.526 1.00 80.75 118 VAL A O 1
ATOM 887 N N . LEU A 1 119 ? 13.701 7.259 4.569 1.00 80.44 119 LEU A N 1
ATOM 888 C CA . LEU A 1 119 ? 13.525 8.082 3.372 1.00 80.44 119 LEU A CA 1
ATOM 889 C C . LEU A 1 119 ? 14.847 8.670 2.864 1.00 80.44 119 LEU A C 1
ATOM 891 O O . LEU A 1 119 ? 15.042 8.761 1.654 1.00 80.44 119 LEU A O 1
ATOM 895 N N . LEU A 1 120 ? 15.761 9.047 3.762 1.00 83.25 120 LEU A N 1
ATOM 896 C CA . LEU A 1 120 ? 17.097 9.515 3.396 1.00 83.25 120 LEU A CA 1
ATOM 897 C C . LEU A 1 120 ? 17.935 8.390 2.790 1.00 83.25 120 LEU A C 1
ATOM 899 O O . LEU A 1 120 ? 18.552 8.608 1.751 1.00 83.25 120 LEU A O 1
ATOM 903 N N . GLU A 1 121 ? 17.957 7.203 3.397 1.00 85.00 121 GLU A N 1
ATOM 904 C CA . GLU A 1 121 ? 18.642 6.026 2.839 1.00 85.00 121 GLU A CA 1
ATOM 905 C C . GLU A 1 121 ? 18.127 5.716 1.428 1.00 85.00 121 GLU A C 1
ATOM 907 O O . GLU A 1 121 ? 18.917 5.590 0.489 1.00 85.00 121 GLU A O 1
ATOM 912 N N . GLN A 1 122 ? 16.800 5.703 1.260 1.00 83.00 122 GLN A N 1
ATOM 913 C CA . GLN A 1 122 ? 16.163 5.490 -0.035 1.00 83.00 122 GLN A CA 1
ATOM 914 C C . GLN A 1 122 ? 16.539 6.582 -1.043 1.00 83.00 122 GLN A C 1
ATOM 916 O O . GLN A 1 122 ? 16.887 6.276 -2.177 1.00 83.00 122 GLN A O 1
ATOM 921 N N . TRP A 1 123 ? 16.506 7.854 -0.644 1.00 83.62 123 TRP A N 1
ATOM 922 C CA . TRP A 1 123 ? 16.848 8.976 -1.520 1.00 83.62 123 TRP A CA 1
ATOM 923 C C . TRP A 1 123 ? 18.296 8.917 -2.027 1.00 83.62 123 TRP A C 1
ATOM 925 O O . TRP A 1 123 ? 18.538 9.205 -3.201 1.00 83.62 123 TRP A O 1
ATOM 935 N N . HIS A 1 124 ? 19.247 8.517 -1.174 1.00 85.75 124 HIS A N 1
ATOM 936 C CA . HIS A 1 124 ? 20.653 8.375 -1.566 1.00 85.75 124 HIS A CA 1
ATOM 937 C C . HIS A 1 124 ? 20.867 7.220 -2.553 1.00 85.75 124 HIS A C 1
ATOM 939 O O . HIS A 1 124 ? 21.667 7.356 -3.479 1.00 85.75 124 HIS A O 1
ATOM 945 N N . ALA A 1 125 ? 20.168 6.097 -2.364 1.00 87.06 125 ALA A N 1
ATOM 946 C CA . ALA A 1 125 ? 20.277 4.926 -3.233 1.00 87.06 125 ALA A CA 1
ATOM 947 C C . ALA A 1 125 ? 19.487 5.065 -4.548 1.00 87.06 125 ALA A C 1
ATOM 949 O O . A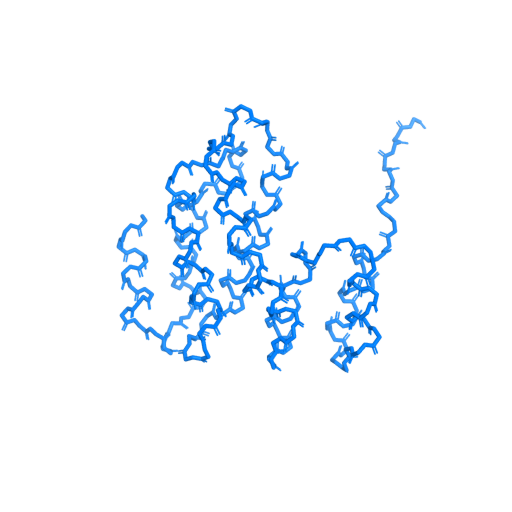LA A 1 125 ? 19.816 4.415 -5.539 1.00 87.06 125 ALA A O 1
ATOM 950 N N . GLU A 1 126 ? 18.446 5.899 -4.570 1.00 90.81 126 GLU A N 1
ATOM 951 C CA . GLU A 1 126 ? 17.531 6.022 -5.701 1.00 90.81 126 GLU A CA 1
ATOM 952 C C . GLU A 1 126 ? 18.208 6.632 -6.929 1.00 90.81 126 GLU A C 1
ATOM 954 O O . GLU A 1 126 ? 18.768 7.723 -6.850 1.00 90.81 126 GLU A O 1
ATOM 959 N N . THR A 1 127 ? 18.100 5.974 -8.082 1.00 89.88 127 THR A N 1
ATOM 960 C CA . THR A 1 127 ? 18.644 6.454 -9.362 1.00 89.88 127 THR A CA 1
ATOM 961 C C . THR A 1 127 ? 17.591 7.108 -10.249 1.00 89.88 127 THR A C 1
ATOM 963 O O . THR A 1 127 ? 17.944 7.906 -11.116 1.00 89.88 127 THR A O 1
ATOM 966 N N . ASP A 1 128 ? 16.312 6.783 -10.055 1.00 93.81 128 ASP A N 1
ATOM 967 C CA . ASP A 1 128 ? 15.223 7.354 -10.839 1.00 93.81 128 ASP A CA 1
ATOM 968 C C . ASP A 1 128 ? 14.963 8.822 -10.440 1.00 93.81 128 ASP A C 1
ATOM 970 O O . ASP A 1 128 ? 14.736 9.123 -9.261 1.00 93.81 128 ASP A O 1
ATOM 974 N N . PRO A 1 129 ? 14.972 9.764 -11.401 1.00 88.69 129 PRO A N 1
ATOM 975 C CA . PRO A 1 129 ? 14.828 11.185 -11.098 1.00 88.69 129 PRO A CA 1
ATOM 976 C C . PRO A 1 129 ? 13.443 11.548 -10.540 1.00 88.69 129 PRO A C 1
ATOM 978 O O . PRO A 1 129 ? 13.346 12.443 -9.697 1.00 88.69 129 PRO A O 1
ATOM 981 N N . THR A 1 130 ? 12.379 10.857 -10.957 1.00 90.88 130 THR A N 1
ATOM 982 C CA . THR A 1 130 ? 11.002 11.121 -10.509 1.00 90.88 130 THR A CA 1
ATOM 983 C C . THR A 1 130 ? 10.799 10.651 -9.072 1.00 90.88 130 THR A C 1
ATOM 985 O O . THR A 1 130 ? 10.218 11.369 -8.247 1.00 90.88 130 THR A O 1
ATOM 988 N N . VAL A 1 131 ? 11.319 9.465 -8.743 1.00 88.38 131 VAL A N 1
ATOM 989 C CA . VAL A 1 131 ? 11.292 8.942 -7.372 1.00 88.38 131 VAL A CA 1
ATOM 990 C C . VAL A 1 131 ? 12.123 9.840 -6.452 1.00 88.38 131 VAL A C 1
ATOM 992 O O . VAL A 1 131 ? 11.644 10.242 -5.390 1.00 88.38 131 VAL A O 1
ATOM 995 N N . ARG A 1 132 ? 13.323 10.253 -6.884 1.00 87.38 132 ARG A N 1
ATOM 996 C CA . ARG A 1 132 ? 14.205 11.138 -6.108 1.00 87.38 132 ARG A CA 1
ATOM 997 C C . ARG A 1 132 ? 13.578 12.512 -5.847 1.00 87.38 132 ARG A C 1
ATOM 999 O O . ARG A 1 132 ? 13.675 13.024 -4.727 1.00 87.38 132 ARG A O 1
ATOM 1006 N N . LEU A 1 133 ? 12.901 13.100 -6.837 1.00 86.94 133 LEU A N 1
ATOM 1007 C CA . LEU A 1 133 ? 12.148 14.349 -6.670 1.00 86.94 133 LEU A CA 1
ATOM 1008 C C . LEU A 1 133 ? 11.039 14.186 -5.620 1.00 86.94 133 LEU A C 1
ATOM 1010 O O . LEU A 1 133 ? 10.920 15.008 -4.711 1.00 86.94 133 LEU A O 1
ATOM 1014 N N . THR A 1 134 ? 10.263 13.104 -5.714 1.00 85.75 134 THR A N 1
ATOM 1015 C CA . THR A 1 134 ? 9.148 12.836 -4.795 1.00 85.75 134 THR A CA 1
ATOM 1016 C C . THR A 1 134 ? 9.650 12.617 -3.368 1.00 85.75 134 THR A C 1
ATOM 1018 O O . THR A 1 134 ? 9.138 13.242 -2.440 1.00 85.75 134 THR A O 1
ATOM 1021 N N . ALA A 1 135 ? 10.700 11.812 -3.180 1.00 84.00 135 ALA A N 1
ATOM 1022 C CA . ALA A 1 135 ? 11.333 11.598 -1.879 1.00 84.00 135 ALA A CA 1
ATOM 1023 C C . ALA A 1 135 ? 11.849 12.916 -1.275 1.00 84.00 135 ALA A C 1
ATOM 1025 O O . ALA A 1 135 ? 11.631 13.188 -0.096 1.00 84.00 135 ALA A O 1
ATOM 1026 N N . SER A 1 136 ? 12.442 13.790 -2.096 1.00 84.19 136 SER A N 1
ATOM 1027 C CA . SER A 1 136 ? 12.903 15.114 -1.652 1.00 84.19 136 SER A CA 1
ATOM 1028 C C . SER A 1 136 ? 11.756 15.993 -1.142 1.00 84.19 136 SER A C 1
ATOM 1030 O O . SER A 1 136 ? 11.941 16.741 -0.186 1.00 84.19 136 SER A O 1
ATOM 1032 N N . CYS A 1 137 ? 10.569 15.915 -1.753 1.00 82.69 137 CYS A N 1
ATOM 1033 C CA . CYS A 1 137 ? 9.383 16.632 -1.278 1.00 82.69 137 CYS A CA 1
ATOM 1034 C C . CYS A 1 137 ? 8.873 16.098 0.069 1.00 82.69 137 CYS A C 1
ATOM 1036 O O . CYS A 1 137 ? 8.438 16.900 0.888 1.00 82.69 137 CYS A O 1
ATOM 1038 N N . GLN A 1 138 ? 8.969 14.786 0.312 1.00 80.75 138 GLN A N 1
ATOM 1039 C CA . GLN A 1 138 ? 8.569 14.158 1.581 1.00 80.75 138 GLN A CA 1
ATOM 1040 C C . GLN A 1 138 ? 9.551 14.450 2.730 1.00 80.75 138 GLN A C 1
ATOM 1042 O O . GLN A 1 138 ? 9.161 14.469 3.892 1.00 80.75 138 GLN A O 1
ATOM 1047 N N . LEU A 1 139 ? 10.827 14.692 2.414 1.00 79.69 139 LEU A N 1
ATOM 1048 C CA . LEU A 1 139 ? 11.868 15.034 3.391 1.00 79.69 139 LEU A CA 1
ATOM 1049 C C . LEU A 1 139 ? 11.815 16.493 3.864 1.00 79.69 139 LEU A C 1
ATOM 1051 O O . LEU A 1 139 ? 12.447 16.835 4.866 1.00 79.69 139 LEU A O 1
ATOM 1055 N N . LYS A 1 140 ? 11.098 17.373 3.154 1.00 71.00 140 LYS A N 1
ATOM 1056 C CA . LYS A 1 140 ? 10.929 18.756 3.607 1.00 71.00 140 LYS A CA 1
ATOM 1057 C C . LYS A 1 140 ? 10.112 18.739 4.901 1.00 71.00 140 LYS A C 1
ATOM 1059 O O . LYS A 1 140 ? 9.051 18.118 4.917 1.00 71.00 140 LYS A O 1
ATOM 1064 N N . PRO A 1 141 ? 10.556 19.423 5.972 1.00 52.75 141 PRO A N 1
ATOM 1065 C CA . PRO A 1 141 ? 9.737 19.547 7.164 1.00 52.75 141 PRO A CA 1
ATOM 1066 C C . PRO A 1 141 ? 8.405 20.167 6.752 1.00 52.75 141 PRO A C 1
ATOM 1068 O O . PRO A 1 141 ? 8.384 21.179 6.044 1.00 52.75 141 PRO A O 1
ATOM 1071 N N . THR A 1 142 ? 7.304 19.544 7.166 1.00 48.22 142 THR A N 1
ATOM 1072 C CA . THR A 1 142 ? 5.964 20.111 7.062 1.00 48.22 142 THR A CA 1
ATOM 1073 C C . THR A 1 142 ? 6.010 21.433 7.816 1.00 48.22 142 THR A C 1
ATOM 1075 O O . THR A 1 142 ? 5.942 21.458 9.041 1.00 48.22 142 THR A O 1
ATOM 1078 N N . VAL A 1 143 ? 6.239 22.540 7.105 1.00 40.25 143 VAL A N 1
ATOM 1079 C CA . VAL A 1 143 ? 6.151 23.872 7.693 1.00 40.25 143 VAL A CA 1
ATOM 1080 C C . VAL A 1 143 ? 4.712 23.994 8.150 1.00 40.25 143 VAL A C 1
ATOM 1082 O O . VAL A 1 143 ? 3.797 24.094 7.333 1.00 40.25 143 VAL A O 1
ATOM 1085 N N . THR A 1 144 ? 4.524 23.897 9.463 1.00 41.91 144 THR A N 1
ATOM 1086 C CA . THR A 1 144 ? 3.258 24.100 10.141 1.00 41.91 144 THR A CA 1
ATOM 1087 C C . THR A 1 144 ? 2.674 25.397 9.615 1.00 41.91 144 THR A C 1
ATOM 1089 O O . THR A 1 144 ? 3.204 26.480 9.863 1.00 41.91 144 THR A O 1
ATOM 1092 N N . GLN A 1 145 ? 1.586 25.292 8.858 1.00 37.66 145 GLN A N 1
ATOM 1093 C CA . GLN A 1 145 ? 0.782 26.432 8.457 1.00 37.66 145 GLN A CA 1
ATOM 1094 C C . GLN A 1 145 ? 0.001 26.901 9.692 1.00 37.66 145 GLN A C 1
ATOM 1096 O O . GLN A 1 145 ? -1.213 26.766 9.790 1.00 37.66 145 GLN A O 1
ATOM 1101 N N . GLN A 1 146 ? 0.727 27.414 10.684 1.00 35.34 146 GL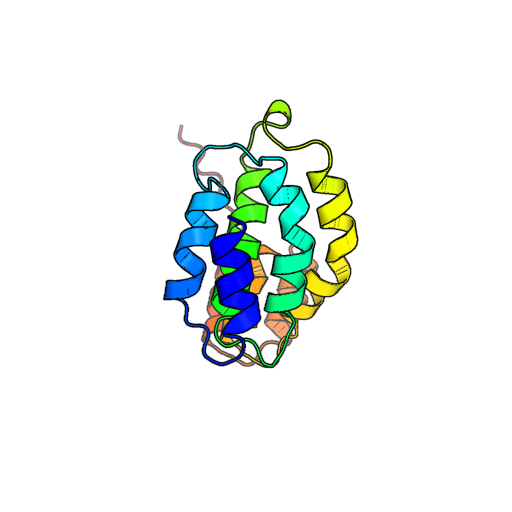N A N 1
ATOM 1102 C CA . GLN A 1 146 ? 0.174 28.097 11.837 1.00 35.34 146 GLN A CA 1
ATOM 1103 C C . GLN A 1 146 ? -0.046 29.545 11.405 1.00 35.34 146 GLN A C 1
ATOM 1105 O O . GLN A 1 146 ? 0.827 30.399 11.521 1.00 35.34 146 GLN A O 1
ATOM 1110 N N . ARG A 1 147 ? -1.229 29.800 10.835 1.00 42.06 147 ARG A N 1
ATOM 1111 C CA . ARG A 1 147 ? -1.760 31.160 10.743 1.00 42.06 147 ARG A CA 1
ATOM 1112 C C . ARG A 1 147 ? -1.850 31.733 12.158 1.00 42.06 147 ARG A C 1
ATOM 1114 O O . ARG A 1 147 ? -2.589 31.188 12.980 1.00 42.06 147 ARG A O 1
ATOM 1121 N N . ARG A 1 148 ? -1.177 32.853 12.393 1.00 41.12 148 ARG A N 1
ATOM 1122 C CA . ARG A 1 148 ? -1.735 34.003 13.109 1.00 41.12 148 ARG A CA 1
ATOM 1123 C C . ARG A 1 148 ? -1.281 35.269 12.408 1.00 41.12 148 ARG A C 1
ATOM 1125 O O . ARG A 1 148 ? -0.094 35.312 12.028 1.00 41.12 148 ARG A O 1
#

Foldseek 3Di:
DVVLLVVQVVCQLVDDLVSCVVVCVVCVQPPLAGDVVNLVCVVSLLVLLLDPRRNYNLSSLLSVLSNVVSCVRHDPVRYDPNNVVSCVVSLVSLLCQCVDPDLSSVQSSLSVQDDLVSLVVSLVPDPDPVSNVSSVVVNPPPPPPPDD